Protein AF-A0A915J2L8-F1 (afdb_monomer_lite)

InterPro domains:
  IPR000719 Protein kinase domain [PF00069] (10-90)
  IPR000719 Protein kinase domain [PS50011] (1-93)
  IPR008271 Serine/threonine-protein kinase, active site [PS00108] (36-48)
  IPR011009 Protein kinase-like domain superfamily [SSF56112] (7-90)

Radius of gyration: 16.19 Å; chains: 1; bounding box: 39×23×52 Å

Organism: Romanomermis culicivorax (NCBI:txid13658)

Secondary structure (DSSP, 8-state):
----PPPPS--HHHHHHHHHHHHHHHHHHHTSSS-EE-----GGGEEEETTTTEEEE--GGG-EETTSTT----S-GGG--HHHHTT--TT--

Sequence (93 aa):
LHELKPAPPYKASHAVSWALQCAQGVNYLHNMNPKLVHRDLKPGNLLLTDCARHLKICDFGTVCDLQSYMTNNQGSAAYMAPEVFEGINYLDI

Structure (mmCIF, N/CA/C/O backbone):
data_AF-A0A915J2L8-F1
#
_entry.id   AF-A0A915J2L8-F1
#
loop_
_atom_site.group_PDB
_atom_site.id
_atom_site.type_symbol
_atom_site.label_atom_id
_atom_site.label_alt_id
_atom_site.label_comp_id
_atom_site.label_asym_id
_atom_site.label_entity_id
_atom_site.label_seq_id
_atom_site.pdbx_PDB_ins_code
_atom_site.Cartn_x
_atom_site.Cartn_y
_atom_site.Cartn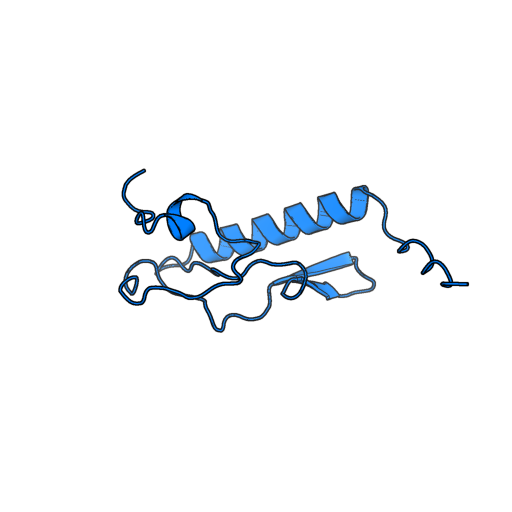_z
_atom_site.occupancy
_atom_site.B_iso_or_equiv
_atom_site.auth_seq_id
_atom_site.auth_comp_id
_atom_site.auth_asym_id
_atom_site.auth_atom_id
_atom_site.pdbx_PDB_model_num
ATOM 1 N N . LEU A 1 1 ? 2.086 15.493 -31.884 1.00 44.91 1 LEU A N 1
ATOM 2 C CA . LEU A 1 1 ? 2.590 14.116 -31.685 1.00 44.91 1 LEU A CA 1
ATOM 3 C C . LEU A 1 1 ? 2.901 13.975 -30.202 1.00 44.91 1 LEU A C 1
ATOM 5 O O . LEU A 1 1 ? 3.846 14.597 -29.746 1.00 44.91 1 LEU A O 1
ATOM 9 N N . HIS A 1 2 ? 2.042 13.299 -29.432 1.00 53.75 2 HIS A N 1
ATOM 10 C CA . HIS A 1 2 ? 2.322 13.024 -28.021 1.00 53.75 2 HIS A CA 1
ATOM 11 C C . HIS A 1 2 ? 3.478 12.024 -27.968 1.00 53.75 2 HIS A C 1
ATOM 13 O O . HIS A 1 2 ? 3.308 10.882 -28.390 1.00 53.75 2 HIS A O 1
ATOM 19 N N . GLU A 1 3 ? 4.652 12.460 -27.513 1.00 59.91 3 GLU A N 1
ATOM 20 C CA . GLU A 1 3 ? 5.759 11.554 -27.217 1.00 59.91 3 GLU A CA 1
ATOM 21 C C . GLU A 1 3 ? 5.263 10.513 -26.209 1.00 59.91 3 GLU A C 1
ATOM 23 O O . GLU A 1 3 ? 4.859 10.841 -25.089 1.00 59.91 3 GLU A O 1
ATOM 28 N N . LEU A 1 4 ? 5.214 9.252 -26.639 1.00 60.31 4 LEU A N 1
ATOM 29 C CA . LEU A 1 4 ? 4.917 8.135 -25.757 1.00 60.31 4 LEU A CA 1
ATOM 30 C C . LEU A 1 4 ? 5.990 8.136 -24.672 1.00 60.31 4 LEU A C 1
ATOM 32 O O . LEU A 1 4 ? 7.169 7.939 -24.970 1.00 60.31 4 LEU A O 1
ATOM 36 N N . LYS A 1 5 ? 5.588 8.383 -23.419 1.00 62.34 5 LYS A N 1
ATOM 37 C CA . LYS A 1 5 ? 6.495 8.233 -22.280 1.00 62.34 5 LYS A CA 1
ATOM 38 C C . LYS A 1 5 ? 7.140 6.848 -22.382 1.00 62.34 5 LYS A C 1
ATOM 40 O O . LYS A 1 5 ? 6.400 5.874 -22.556 1.00 62.34 5 LYS A O 1
ATOM 45 N N . PRO A 1 6 ? 8.478 6.749 -22.299 1.00 65.25 6 PRO A N 1
ATOM 46 C CA . PRO A 1 6 ? 9.146 5.461 -22.350 1.00 65.25 6 PRO A CA 1
ATOM 47 C C . PRO A 1 6 ? 8.524 4.550 -21.297 1.00 65.25 6 PRO A C 1
ATOM 49 O O . PRO A 1 6 ? 8.222 4.994 -20.183 1.00 65.25 6 PRO A O 1
ATOM 52 N N . ALA A 1 7 ? 8.285 3.293 -21.678 1.00 62.78 7 ALA A N 1
ATOM 53 C CA . ALA A 1 7 ? 7.725 2.313 -20.765 1.00 62.78 7 ALA A CA 1
ATOM 54 C C . ALA A 1 7 ? 8.575 2.306 -19.485 1.00 62.78 7 ALA A C 1
ATOM 56 O O . ALA A 1 7 ? 9.809 2.308 -19.577 1.00 62.78 7 ALA A O 1
ATOM 57 N N . PRO A 1 8 ? 7.949 2.349 -18.298 1.00 67.38 8 PRO A N 1
ATOM 58 C CA . PRO A 1 8 ? 8.702 2.338 -17.060 1.00 67.38 8 PRO A CA 1
ATOM 59 C C . PRO A 1 8 ? 9.613 1.101 -17.033 1.00 67.38 8 PRO A C 1
ATOM 61 O O . PRO A 1 8 ? 9.203 0.035 -17.502 1.00 67.38 8 PRO A O 1
ATOM 64 N N . PRO A 1 9 ? 10.833 1.196 -16.477 1.00 82.88 9 PRO A N 1
ATOM 65 C CA . PRO A 1 9 ? 11.824 0.115 -16.495 1.00 82.88 9 PRO A CA 1
ATOM 66 C C . PRO A 1 9 ? 11.468 -1.032 -15.528 1.00 82.88 9 PRO A C 1
ATOM 68 O O . PRO A 1 9 ? 12.343 -1.733 -15.021 1.00 82.88 9 PRO A O 1
ATOM 71 N N . TYR A 1 10 ? 10.183 -1.224 -15.235 1.00 88.00 10 TYR A N 1
ATOM 72 C CA . TYR A 1 10 ? 9.686 -2.142 -14.228 1.00 88.00 10 TYR A CA 1
ATOM 73 C C . TYR A 1 10 ? 8.990 -3.326 -14.882 1.00 88.00 10 TYR A C 1
ATOM 75 O O . TYR A 1 10 ? 8.069 -3.195 -15.684 1.00 88.00 10 TYR A O 1
ATOM 83 N N . LYS A 1 11 ? 9.446 -4.515 -14.500 1.00 91.81 11 LYS A N 1
ATOM 84 C CA . LYS A 1 11 ? 8.838 -5.794 -14.882 1.00 91.81 11 LYS A CA 1
ATOM 85 C C . LYS A 1 11 ? 7.756 -6.185 -13.877 1.00 91.81 11 LYS A C 1
ATOM 87 O O . LYS A 1 11 ? 7.815 -5.758 -12.726 1.00 91.81 11 LYS A O 1
ATOM 92 N N . ALA A 1 12 ? 6.857 -7.092 -14.259 1.00 91.19 12 ALA A N 1
ATOM 93 C CA . ALA A 1 12 ? 5.841 -7.652 -13.358 1.00 91.19 12 ALA A CA 1
ATOM 94 C C . ALA A 1 12 ? 6.431 -8.208 -12.045 1.00 91.19 12 ALA A C 1
ATOM 96 O O . ALA A 1 12 ? 5.825 -8.075 -10.987 1.00 91.19 12 ALA A O 1
ATOM 97 N N . SER A 1 13 ? 7.654 -8.748 -12.083 1.00 92.88 13 SER A N 1
ATOM 98 C CA . SER A 1 13 ? 8.375 -9.212 -10.891 1.00 92.88 13 SER A CA 1
ATOM 99 C C . SER A 1 13 ? 8.585 -8.121 -9.835 1.00 92.88 13 SER A C 1
ATOM 101 O O . SER A 1 13 ? 8.529 -8.405 -8.641 1.00 92.88 13 SER A O 1
ATOM 103 N N . HIS A 1 14 ? 8.800 -6.873 -10.259 1.00 94.50 14 HIS A N 1
ATOM 104 C CA . HIS A 1 14 ? 8.928 -5.741 -9.345 1.00 94.50 14 HIS A CA 1
ATOM 105 C C . HIS A 1 14 ? 7.588 -5.449 -8.677 1.00 94.50 14 HIS A C 1
ATOM 107 O O . HIS A 1 14 ? 7.527 -5.357 -7.458 1.00 94.50 14 HIS A O 1
ATOM 113 N N . ALA A 1 15 ? 6.504 -5.410 -9.460 1.00 92.44 15 ALA A N 1
ATOM 114 C CA . ALA A 1 15 ? 5.159 -5.193 -8.936 1.00 92.44 15 ALA A CA 1
ATOM 115 C C . ALA A 1 15 ? 4.763 -6.257 -7.899 1.00 92.44 15 ALA A C 1
ATOM 117 O O . ALA A 1 15 ? 4.257 -5.909 -6.836 1.00 92.44 15 ALA A O 1
ATOM 118 N N . VAL A 1 16 ? 5.065 -7.535 -8.157 1.00 95.56 16 VAL A N 1
ATOM 119 C CA . VAL A 1 16 ? 4.834 -8.628 -7.195 1.00 95.56 16 VAL A CA 1
ATOM 120 C C . VAL A 1 16 ? 5.661 -8.432 -5.920 1.00 95.56 16 VAL A C 1
ATOM 122 O O . VAL A 1 16 ? 5.132 -8.570 -4.818 1.00 95.56 16 VAL A O 1
ATOM 125 N N . SER A 1 17 ? 6.942 -8.067 -6.049 1.00 96.75 17 SER A N 1
ATOM 126 C CA . SER A 1 17 ? 7.805 -7.795 -4.892 1.00 96.75 17 SER A CA 1
ATOM 127 C C . SER A 1 17 ? 7.282 -6.633 -4.043 1.00 96.75 17 SER A C 1
ATOM 129 O O . SER A 1 17 ? 7.237 -6.730 -2.818 1.00 96.75 17 SER A O 1
ATOM 131 N N . TRP A 1 18 ? 6.845 -5.548 -4.677 1.00 97.06 18 TRP A N 1
ATOM 132 C CA . TRP A 1 18 ? 6.300 -4.380 -3.990 1.00 97.06 18 TRP A CA 1
ATOM 133 C C . TRP A 1 18 ? 4.950 -4.661 -3.340 1.00 97.06 18 TRP A C 1
ATOM 135 O O . TRP A 1 18 ? 4.730 -4.239 -2.208 1.00 97.06 18 TRP A O 1
ATOM 145 N N . ALA A 1 19 ? 4.070 -5.412 -4.005 1.00 95.81 19 ALA A N 1
ATOM 146 C CA . ALA A 1 19 ? 2.795 -5.832 -3.431 1.00 95.81 19 ALA A CA 1
ATOM 147 C C . ALA A 1 19 ? 3.005 -6.664 -2.157 1.00 95.81 19 ALA A C 1
ATOM 149 O O . ALA A 1 19 ? 2.340 -6.421 -1.151 1.00 95.81 19 ALA A O 1
ATOM 150 N N . LEU A 1 20 ? 3.986 -7.574 -2.164 1.00 97.69 20 LEU A N 1
ATOM 151 C CA . LEU A 1 20 ? 4.362 -8.343 -0.979 1.00 97.69 20 LEU A CA 1
ATOM 152 C C . LEU A 1 20 ? 4.885 -7.441 0.151 1.00 97.69 20 LEU A C 1
ATOM 154 O O . LEU A 1 20 ? 4.445 -7.581 1.290 1.00 97.69 20 LEU A O 1
ATOM 158 N N . GLN A 1 21 ? 5.777 -6.495 -0.154 1.00 98.00 21 GLN A N 1
ATOM 159 C CA . GLN A 1 21 ? 6.305 -5.546 0.838 1.00 98.00 21 GLN A CA 1
ATOM 160 C C . GLN A 1 21 ? 5.200 -4.660 1.432 1.00 98.00 21 GLN A C 1
ATOM 162 O O . GLN A 1 21 ? 5.158 -4.438 2.642 1.00 98.00 21 GLN A O 1
ATOM 167 N N . CYS A 1 22 ? 4.268 -4.196 0.596 1.00 97.00 22 CYS A N 1
ATOM 168 C CA . CYS A 1 22 ? 3.098 -3.445 1.037 1.00 97.00 22 CYS A CA 1
ATOM 169 C C . CYS A 1 22 ? 2.237 -4.289 1.988 1.00 97.00 22 CYS A C 1
ATOM 171 O O . CYS A 1 22 ? 1.947 -3.852 3.099 1.00 97.00 22 CYS A O 1
ATOM 173 N N . ALA A 1 23 ? 1.913 -5.530 1.610 1.00 96.38 23 ALA A N 1
ATOM 174 C CA . ALA A 1 23 ? 1.136 -6.443 2.448 1.00 96.38 23 ALA A CA 1
ATOM 175 C C . ALA A 1 23 ? 1.816 -6.723 3.799 1.00 96.38 23 ALA A C 1
ATOM 177 O O . ALA A 1 23 ? 1.146 -6.746 4.829 1.00 96.38 23 ALA A O 1
ATOM 178 N N . GLN A 1 24 ? 3.143 -6.873 3.823 1.00 97.94 24 GLN A N 1
ATOM 179 C CA . GLN A 1 24 ? 3.913 -7.021 5.062 1.00 97.94 24 GLN A CA 1
ATOM 180 C C . GLN A 1 24 ? 3.821 -5.773 5.950 1.00 97.94 24 GLN A C 1
ATOM 182 O O . GLN A 1 24 ? 3.592 -5.898 7.154 1.00 97.94 24 GLN A O 1
ATOM 187 N N . GLY A 1 25 ? 3.954 -4.579 5.364 1.00 96.06 25 GLY A N 1
ATOM 188 C CA . GLY A 1 25 ? 3.803 -3.313 6.083 1.00 96.06 25 GLY A CA 1
ATOM 189 C C . GLY A 1 25 ? 2.400 -3.138 6.666 1.00 96.06 25 GLY A C 1
ATOM 190 O O . GLY A 1 25 ? 2.261 -2.804 7.838 1.00 96.06 25 GLY A O 1
ATOM 191 N N . VAL A 1 26 ? 1.357 -3.445 5.894 1.00 94.69 26 VAL A N 1
ATOM 192 C CA . VAL A 1 26 ? -0.041 -3.401 6.359 1.00 94.69 26 VAL A CA 1
ATOM 193 C C . VAL A 1 26 ? -0.296 -4.432 7.457 1.00 94.69 26 VAL A C 1
ATOM 195 O O . VAL A 1 26 ? -0.890 -4.102 8.480 1.00 94.69 26 VAL A O 1
ATOM 198 N N . ASN A 1 27 ? 0.206 -5.659 7.298 1.00 95.88 27 ASN A N 1
ATOM 199 C CA . ASN A 1 27 ? 0.107 -6.689 8.328 1.00 95.88 27 ASN A CA 1
ATOM 200 C C . ASN A 1 27 ? 0.782 -6.249 9.636 1.00 95.88 27 ASN A C 1
ATOM 202 O O . ASN A 1 27 ? 0.264 -6.528 10.714 1.00 95.88 27 ASN A O 1
ATOM 206 N N . TYR A 1 28 ? 1.906 -5.533 9.562 1.00 95.62 28 TYR A N 1
ATOM 207 C CA . TYR A 1 28 ? 2.528 -4.941 10.746 1.00 95.62 28 TYR A CA 1
ATOM 208 C C . TYR A 1 28 ? 1.595 -3.929 11.427 1.00 95.62 28 TYR A C 1
ATOM 210 O O . TYR A 1 28 ? 1.380 -4.031 12.634 1.00 95.62 28 TYR A O 1
ATOM 218 N N . LEU A 1 29 ? 0.973 -3.014 10.669 1.00 91.94 29 LEU A N 1
ATOM 219 C CA . LEU A 1 29 ? 0.010 -2.054 11.228 1.00 91.94 29 LEU A CA 1
ATOM 220 C C . LEU A 1 29 ? -1.168 -2.750 11.922 1.00 91.94 29 LEU A C 1
ATOM 222 O O . LEU A 1 29 ? -1.554 -2.384 13.034 1.00 91.94 29 LEU A O 1
ATOM 226 N N . HIS A 1 30 ? -1.692 -3.801 11.293 1.00 92.00 30 HIS A N 1
ATOM 227 C CA . HIS A 1 30 ? -2.844 -4.546 11.792 1.00 92.00 30 HIS A CA 1
ATOM 228 C C . HIS A 1 30 ? -2.545 -5.395 13.041 1.00 92.00 30 HIS A C 1
ATOM 230 O O . HIS A 1 30 ? -3.478 -5.790 13.739 1.00 92.00 30 HIS A O 1
ATOM 236 N N . ASN A 1 31 ? -1.274 -5.680 13.330 1.00 93.88 31 ASN A N 1
ATOM 237 C CA . ASN A 1 31 ? -0.855 -6.421 14.523 1.00 93.88 31 ASN A CA 1
ATOM 238 C C . ASN A 1 31 ? -0.371 -5.510 15.667 1.00 93.88 31 ASN A C 1
ATOM 240 O O . ASN A 1 31 ? 0.026 -6.016 16.715 1.00 93.88 31 ASN A O 1
ATOM 244 N N . MET A 1 32 ? -0.396 -4.183 15.498 1.00 92.06 32 MET A N 1
ATOM 245 C CA . MET A 1 32 ? -0.142 -3.257 16.605 1.00 92.06 32 MET A CA 1
ATOM 246 C C . MET A 1 32 ? -1.282 -3.275 17.630 1.00 92.06 32 MET A C 1
ATOM 248 O O . MET A 1 32 ? -2.401 -3.691 17.331 1.00 92.06 32 MET A O 1
ATOM 252 N N . ASN A 1 33 ? -0.992 -2.816 18.851 1.00 86.56 33 ASN A N 1
ATOM 253 C CA . ASN A 1 33 ? -1.985 -2.645 19.905 1.00 86.56 33 ASN A CA 1
ATOM 254 C C . ASN A 1 33 ? -1.954 -1.192 20.426 1.00 86.56 33 ASN A C 1
ATOM 256 O O . ASN A 1 33 ? -1.002 -0.838 21.125 1.00 86.56 33 ASN A O 1
ATOM 260 N N . PRO A 1 34 ? -2.959 -0.356 20.103 1.00 86.00 34 PRO A N 1
ATOM 261 C CA . PRO A 1 34 ? -4.176 -0.701 19.365 1.00 86.00 34 PRO A CA 1
ATOM 262 C C . PRO A 1 34 ? -3.911 -0.990 17.877 1.00 86.00 34 PRO A C 1
ATOM 264 O O . PRO A 1 34 ? -2.931 -0.517 17.301 1.00 86.00 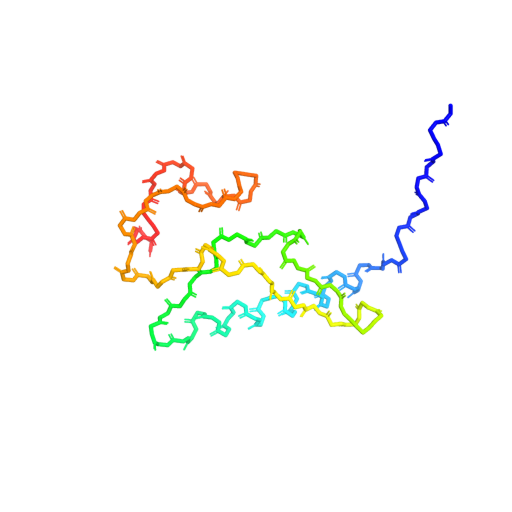34 PRO A O 1
ATOM 267 N N . LYS A 1 35 ? -4.793 -1.783 17.257 1.00 87.81 35 LYS A N 1
ATOM 268 C CA . LYS A 1 35 ? -4.727 -2.114 15.826 1.00 87.81 35 LYS A CA 1
ATOM 269 C C . LYS A 1 35 ? -4.875 -0.839 14.998 1.00 87.81 35 LYS A C 1
ATOM 271 O O . LYS A 1 35 ? -5.883 -0.149 15.143 1.00 87.81 35 LYS A O 1
ATOM 276 N N . LEU A 1 36 ? -3.914 -0.564 14.114 1.00 88.25 36 LEU A N 1
ATOM 277 C CA . LEU A 1 36 ? -3.900 0.634 13.269 1.00 88.25 36 LEU A CA 1
ATOM 278 C C . LEU A 1 36 ? -4.290 0.300 11.829 1.00 88.25 36 LEU A C 1
ATOM 280 O O . LEU A 1 36 ? -3.764 -0.649 11.256 1.00 88.25 36 LEU A O 1
ATOM 284 N N . VAL A 1 37 ? -5.156 1.111 11.221 1.00 87.75 37 VAL A N 1
ATOM 285 C CA . VAL A 1 37 ? -5.581 0.974 9.816 1.00 87.75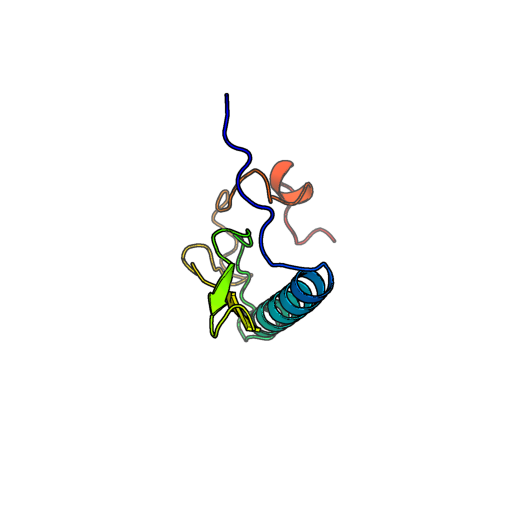 37 VAL A CA 1
ATOM 286 C C . VAL A 1 37 ? -5.139 2.206 9.029 1.00 87.75 37 VAL A C 1
ATOM 288 O O . VAL A 1 37 ? -5.422 3.326 9.442 1.00 87.75 37 VAL A O 1
ATOM 291 N N . HIS A 1 38 ? -4.464 2.016 7.886 1.00 88.31 38 HIS A N 1
ATOM 292 C CA . HIS A 1 38 ? -3.892 3.131 7.114 1.00 88.31 38 HIS A CA 1
ATOM 293 C C . HIS A 1 38 ? -4.920 3.975 6.344 1.00 88.31 38 HIS A C 1
ATOM 295 O O . HIS A 1 38 ? -4.727 5.174 6.210 1.00 88.31 38 HIS A O 1
ATOM 301 N N . ARG A 1 39 ? -5.989 3.368 5.811 1.00 83.88 39 ARG A N 1
ATOM 302 C CA . ARG A 1 39 ? -7.121 4.013 5.096 1.00 83.88 39 ARG A CA 1
ATOM 303 C C . ARG A 1 39 ? -6.848 4.774 3.782 1.00 83.88 39 ARG A C 1
ATOM 305 O O . ARG A 1 39 ? -7.799 5.066 3.070 1.00 83.88 39 ARG A O 1
ATOM 312 N N . ASP A 1 40 ? -5.600 5.037 3.400 1.00 83.50 40 ASP A N 1
ATOM 313 C CA . ASP A 1 40 ? -5.268 5.708 2.124 1.00 83.50 40 ASP A CA 1
ATOM 314 C C . ASP A 1 40 ? -4.098 5.031 1.387 1.00 83.50 40 ASP A C 1
ATOM 316 O O . ASP A 1 40 ? -3.121 5.662 0.982 1.00 83.50 40 ASP A O 1
ATOM 320 N N . LEU A 1 41 ? -4.177 3.706 1.227 1.00 87.50 41 LEU A N 1
ATOM 321 C CA . LEU A 1 41 ? -3.211 2.958 0.423 1.00 87.50 41 LEU A CA 1
ATOM 322 C C . LEU A 1 41 ? -3.484 3.184 -1.066 1.00 87.50 41 LEU A C 1
ATOM 324 O O . LEU A 1 41 ? -4.461 2.693 -1.625 1.00 87.50 41 LEU A O 1
ATOM 328 N N . LYS A 1 42 ? -2.580 3.912 -1.715 1.00 85.56 42 LYS A N 1
ATOM 329 C CA . LYS A 1 42 ? -2.591 4.200 -3.154 1.00 85.56 42 LYS A CA 1
ATOM 330 C C . LYS A 1 42 ? -1.155 4.294 -3.664 1.00 85.56 42 LYS A C 1
ATOM 332 O O . LYS A 1 42 ? -0.275 4.609 -2.867 1.00 85.56 42 LYS A O 1
ATOM 337 N N . PRO A 1 43 ? -0.885 4.121 -4.970 1.00 86.50 43 PRO A N 1
ATOM 338 C CA . PRO A 1 43 ? 0.473 4.232 -5.510 1.00 86.50 43 PRO A CA 1
ATOM 339 C C . PRO A 1 43 ? 1.202 5.534 -5.135 1.00 86.50 43 PRO A C 1
ATOM 341 O O . PRO A 1 43 ? 2.408 5.514 -4.936 1.00 86.50 43 PRO A O 1
ATOM 344 N N . GLY A 1 44 ? 0.475 6.649 -4.976 1.00 87.19 44 GLY A N 1
ATOM 345 C CA . GLY A 1 44 ? 1.042 7.926 -4.518 1.00 87.19 44 GLY A CA 1
ATOM 346 C C . GLY A 1 44 ? 1.582 7.921 -3.080 1.00 87.19 44 GLY A C 1
ATOM 347 O O . GLY A 1 44 ? 2.445 8.733 -2.770 1.00 87.19 44 GLY A O 1
ATOM 348 N N . ASN A 1 45 ? 1.130 6.983 -2.242 1.00 91.25 45 ASN A N 1
ATOM 349 C CA . ASN A 1 45 ? 1.550 6.811 -0.846 1.00 91.25 45 ASN A CA 1
ATOM 350 C C . ASN A 1 45 ? 2.499 5.608 -0.661 1.00 91.25 45 ASN A C 1
ATOM 352 O O . ASN A 1 45 ? 2.765 5.164 0.458 1.00 91.25 45 ASN A O 1
ATOM 356 N N . LEU A 1 46 ? 3.003 5.050 -1.766 1.00 93.69 46 LEU A N 1
ATOM 357 C CA . LEU A 1 46 ? 3.942 3.934 -1.785 1.00 93.69 46 LEU A CA 1
ATOM 358 C C . LEU A 1 46 ? 5.252 4.412 -2.411 1.00 93.69 46 LEU A C 1
ATOM 360 O O . LEU A 1 46 ? 5.384 4.528 -3.629 1.00 93.69 46 LEU A O 1
ATOM 364 N N . LEU A 1 47 ? 6.234 4.704 -1.565 1.00 95.19 47 LEU A N 1
ATOM 365 C CA . LEU A 1 47 ? 7.511 5.258 -1.993 1.00 95.19 47 LEU A CA 1
ATOM 366 C C . LEU A 1 47 ? 8.485 4.142 -2.349 1.00 95.19 47 LEU A C 1
ATOM 368 O O . LEU A 1 47 ? 8.762 3.254 -1.541 1.00 95.19 47 LEU A O 1
ATOM 372 N N . LEU A 1 48 ? 9.052 4.226 -3.548 1.00 95.00 48 LEU A N 1
ATOM 373 C CA . LEU A 1 48 ? 10.135 3.358 -3.986 1.00 95.00 48 LEU A CA 1
ATOM 374 C C . LEU A 1 48 ? 11.478 3.972 -3.581 1.00 95.00 48 LEU A C 1
ATOM 376 O O . LEU A 1 48 ? 11.789 5.112 -3.914 1.00 95.00 48 LEU A O 1
ATOM 380 N N . THR A 1 49 ? 12.280 3.198 -2.860 1.00 92.94 49 THR A N 1
ATOM 381 C CA . THR A 1 49 ? 13.602 3.579 -2.349 1.00 92.94 49 THR A CA 1
ATOM 382 C C . THR A 1 49 ? 14.648 2.557 -2.784 1.00 92.94 49 THR A C 1
ATOM 384 O O . THR A 1 49 ? 14.288 1.483 -3.272 1.00 92.94 49 THR A O 1
ATOM 387 N N . ASP A 1 50 ? 15.932 2.905 -2.640 1.00 92.50 50 ASP A N 1
ATOM 388 C CA . ASP A 1 50 ? 17.061 2.035 -3.004 1.00 92.50 50 ASP A CA 1
ATOM 389 C C . ASP A 1 50 ? 16.920 1.470 -4.427 1.00 92.50 50 ASP A C 1
ATOM 391 O O . ASP A 1 50 ? 16.699 0.279 -4.636 1.00 92.50 50 ASP A O 1
ATOM 395 N N . CYS A 1 51 ? 16.919 2.361 -5.422 1.00 89.81 51 CYS A N 1
ATOM 396 C CA . CYS A 1 51 ? 16.772 1.980 -6.832 1.00 89.81 51 CYS A CA 1
ATOM 397 C C . CYS A 1 51 ? 15.530 1.105 -7.107 1.00 89.81 51 CYS A C 1
ATOM 399 O O . CYS A 1 51 ? 15.574 0.183 -7.918 1.00 89.81 51 CYS A O 1
ATOM 401 N N . ALA A 1 52 ? 14.417 1.405 -6.427 1.00 90.50 52 ALA A N 1
ATOM 402 C CA . ALA A 1 52 ? 13.147 0.684 -6.514 1.00 90.50 52 ALA A CA 1
ATOM 403 C C . ALA A 1 52 ? 13.173 -0.768 -6.002 1.00 90.50 52 ALA A C 1
ATOM 405 O O . ALA A 1 52 ? 12.275 -1.558 -6.299 1.00 90.50 52 ALA A O 1
ATOM 406 N N . ARG A 1 53 ? 14.163 -1.117 -5.179 1.00 91.94 53 ARG A N 1
ATOM 407 C CA . ARG A 1 53 ? 14.223 -2.402 -4.478 1.00 91.94 53 ARG A CA 1
ATOM 408 C C . ARG A 1 53 ? 13.264 -2.458 -3.292 1.00 91.94 53 ARG A C 1
ATOM 410 O O . ARG A 1 53 ? 12.676 -3.507 -3.019 1.00 91.94 53 ARG A O 1
ATOM 417 N N . HIS A 1 54 ? 13.099 -1.333 -2.603 1.00 95.19 54 HIS A N 1
ATOM 418 C CA . HIS A 1 54 ? 12.356 -1.259 -1.351 1.00 95.19 54 HIS A CA 1
ATOM 419 C C . HIS A 1 54 ? 11.130 -0.360 -1.480 1.00 95.19 54 HIS A C 1
ATOM 421 O O . HIS A 1 54 ? 11.256 0.806 -1.855 1.00 95.19 54 HIS A O 1
ATOM 427 N N . LEU A 1 55 ? 9.962 -0.886 -1.116 1.00 97.19 55 LEU A N 1
ATOM 428 C CA . LEU A 1 55 ? 8.731 -0.119 -0.972 1.00 97.19 55 LEU A CA 1
ATOM 429 C C . LEU A 1 55 ? 8.569 0.323 0.484 1.00 97.19 55 LEU A C 1
ATOM 431 O O . LEU A 1 55 ? 8.719 -0.477 1.408 1.00 97.19 55 LEU A O 1
ATOM 435 N N . LYS A 1 56 ? 8.214 1.591 0.685 1.00 94.88 56 LYS A N 1
ATOM 436 C CA . LYS A 1 56 ? 7.845 2.151 1.986 1.00 94.88 56 LYS A CA 1
ATOM 437 C C . LYS A 1 56 ? 6.455 2.765 1.911 1.00 94.88 56 LYS A C 1
ATOM 439 O O . LYS A 1 56 ? 6.161 3.518 0.988 1.00 94.88 56 LYS A O 1
ATOM 444 N N . ILE A 1 57 ? 5.622 2.452 2.895 1.00 95.44 57 ILE A N 1
ATOM 445 C CA . ILE A 1 57 ? 4.307 3.073 3.063 1.00 95.44 57 ILE A CA 1
ATOM 446 C C . ILE A 1 57 ? 4.517 4.456 3.696 1.00 95.44 57 ILE A C 1
ATOM 448 O O . ILE A 1 57 ? 5.276 4.575 4.661 1.00 95.44 57 ILE A O 1
ATOM 452 N N . CYS A 1 58 ? 3.892 5.494 3.145 1.00 91.62 58 CYS A N 1
ATOM 453 C CA . CYS A 1 58 ? 3.940 6.856 3.673 1.00 91.62 58 CYS A CA 1
ATOM 454 C C . CYS A 1 58 ? 2.540 7.471 3.788 1.00 91.62 58 CYS A C 1
ATOM 456 O O . CYS A 1 58 ? 1.563 6.882 3.348 1.00 91.62 58 CYS A O 1
ATOM 458 N N . AS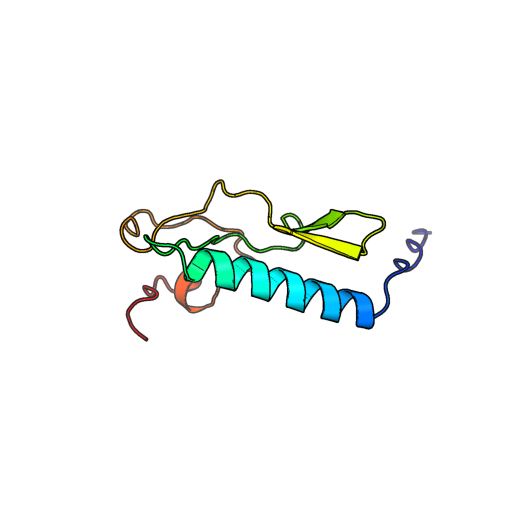P A 1 59 ? 2.486 8.692 4.325 1.00 85.31 59 ASP A N 1
ATOM 459 C CA . ASP A 1 59 ? 1.256 9.461 4.550 1.00 85.31 59 ASP A CA 1
ATOM 460 C C . ASP A 1 59 ? 0.283 8.800 5.540 1.00 85.31 59 ASP A C 1
ATOM 462 O O . ASP A 1 59 ? -0.797 8.313 5.214 1.00 85.31 59 ASP A O 1
ATOM 466 N N . PHE A 1 60 ? 0.684 8.836 6.811 1.00 84.69 60 PHE A N 1
ATOM 467 C CA . PHE A 1 60 ? -0.090 8.307 7.930 1.00 84.69 60 PHE A CA 1
ATOM 468 C C . PHE A 1 60 ? -1.180 9.281 8.416 1.00 84.69 60 PHE A C 1
ATOM 470 O O . PHE A 1 60 ? -1.772 9.052 9.469 1.00 84.69 60 PHE A O 1
ATOM 477 N N . GLY A 1 61 ? -1.457 10.367 7.682 1.00 77.94 61 GLY A N 1
ATOM 478 C CA . GLY A 1 61 ? -2.393 11.415 8.106 1.00 77.94 61 GLY A CA 1
ATOM 479 C C . GLY A 1 61 ? -3.833 10.929 8.282 1.00 77.94 61 GLY A C 1
ATOM 480 O O . GLY A 1 61 ? -4.602 11.532 9.023 1.00 77.94 61 GLY A O 1
ATOM 481 N N . THR A 1 62 ? -4.181 9.810 7.644 1.00 74.31 62 THR A N 1
ATOM 482 C CA . THR A 1 62 ? -5.493 9.164 7.764 1.00 74.31 62 THR A CA 1
ATOM 483 C C . THR A 1 62 ? -5.462 7.907 8.631 1.00 74.31 62 THR A C 1
ATOM 485 O O . THR A 1 62 ? -6.495 7.254 8.771 1.00 74.31 62 THR A O 1
ATOM 488 N N . VAL A 1 63 ? -4.337 7.555 9.258 1.00 80.00 63 VAL A N 1
ATOM 489 C CA . VAL A 1 63 ? -4.261 6.355 10.102 1.00 80.00 63 VAL A CA 1
ATOM 490 C C . VAL A 1 63 ? -5.110 6.538 11.351 1.00 80.00 63 VAL A C 1
ATOM 492 O O . VAL A 1 63 ? -5.050 7.569 12.013 1.00 80.00 63 VAL A O 1
ATOM 495 N N . CYS A 1 64 ? -5.907 5.525 11.670 1.00 77.06 64 CYS A N 1
ATOM 496 C CA . CYS A 1 64 ? -6.765 5.520 12.848 1.00 77.06 64 CYS A CA 1
ATOM 497 C C . CYS A 1 64 ? -6.666 4.166 13.544 1.00 77.06 64 CYS A C 1
ATOM 499 O O . CYS A 1 64 ? -6.436 3.143 12.886 1.00 77.06 64 CYS A O 1
ATOM 501 N N . ASP A 1 65 ? -6.849 4.154 14.860 1.00 76.06 65 ASP A N 1
ATOM 502 C CA . ASP A 1 65 ? -7.147 2.909 15.542 1.00 76.06 65 ASP A CA 1
ATOM 503 C C . ASP A 1 65 ? -8.603 2.499 15.260 1.00 76.06 65 ASP A C 1
ATOM 505 O O . ASP A 1 65 ? -9.488 3.315 15.000 1.00 76.06 65 ASP A O 1
ATOM 509 N N . LEU A 1 66 ? -8.872 1.196 15.283 1.00 63.00 66 LEU A N 1
ATOM 510 C CA . LEU A 1 66 ? -10.238 0.690 15.092 1.00 63.00 66 LEU A CA 1
ATOM 511 C C . LEU A 1 66 ? -11.207 1.112 16.207 1.00 63.00 66 LEU A C 1
ATOM 513 O O . LEU A 1 66 ? -12.412 0.970 16.036 1.00 63.00 66 LEU A O 1
ATOM 517 N N . GLN A 1 67 ? -10.708 1.625 17.335 1.00 59.41 67 GLN A N 1
ATOM 518 C CA . GLN A 1 67 ? -11.539 2.094 18.444 1.00 59.41 67 GLN A CA 1
ATOM 519 C C . GLN A 1 67 ? -12.003 3.552 18.275 1.00 59.41 67 GLN A C 1
ATOM 521 O O . GLN A 1 67 ? -13.110 3.871 18.701 1.00 59.41 67 GLN A O 1
ATOM 526 N N . SER A 1 68 ? -11.250 4.420 17.588 1.00 55.25 68 SER A N 1
ATOM 527 C CA . SER A 1 68 ? -11.624 5.829 17.338 1.00 55.25 68 SER A CA 1
ATOM 528 C C . SER A 1 68 ? -12.444 6.022 16.051 1.00 55.25 68 SER A C 1
ATOM 530 O O . SER A 1 68 ? -12.493 7.114 15.483 1.00 55.25 68 SER A O 1
ATOM 532 N N . TYR A 1 69 ? -13.128 4.965 15.602 1.00 53.69 69 TYR A N 1
ATOM 533 C CA . TYR A 1 69 ? -13.867 4.806 14.338 1.00 53.69 69 TYR A CA 1
ATOM 534 C C . TYR A 1 69 ? -15.005 5.828 14.082 1.00 53.69 69 TYR A C 1
ATOM 536 O O . TYR A 1 69 ? -15.675 5.778 13.058 1.00 53.69 69 TYR A O 1
ATOM 544 N N . MET A 1 70 ? -15.240 6.796 14.969 1.00 49.44 70 MET A N 1
ATOM 545 C CA . MET A 1 70 ? -16.404 7.691 14.900 1.00 49.44 70 MET A CA 1
ATOM 546 C C . MET A 1 70 ? -16.305 8.860 13.898 1.00 49.44 70 MET A C 1
ATOM 548 O O . MET A 1 70 ? -17.229 9.668 13.834 1.00 49.44 70 MET A O 1
ATOM 552 N N . THR A 1 71 ? -15.243 8.989 13.095 1.00 48.19 71 THR A N 1
ATOM 553 C CA . THR A 1 71 ? -15.144 10.070 12.089 1.00 48.19 71 THR A CA 1
ATOM 554 C C . THR A 1 71 ? -15.152 9.526 10.660 1.00 48.19 71 THR A C 1
ATOM 556 O O . THR A 1 71 ? -14.126 9.133 10.101 1.00 48.19 71 THR A O 1
ATOM 559 N N . ASN A 1 72 ? -16.359 9.505 10.086 1.00 51.97 72 ASN A N 1
ATOM 560 C CA . ASN A 1 72 ? -16.651 9.161 8.694 1.00 51.97 72 ASN A CA 1
ATOM 561 C C . ASN A 1 72 ? -15.921 10.090 7.701 1.00 51.97 72 ASN A C 1
ATOM 563 O O . ASN A 1 72 ? -15.802 11.291 7.940 1.00 51.97 72 ASN A O 1
ATOM 567 N N . ASN A 1 73 ? -15.531 9.519 6.554 1.00 53.91 73 ASN A N 1
ATOM 568 C CA . ASN A 1 73 ? -15.042 10.169 5.323 1.00 53.91 73 ASN A CA 1
ATOM 569 C C . ASN A 1 73 ? -13.567 10.609 5.267 1.00 5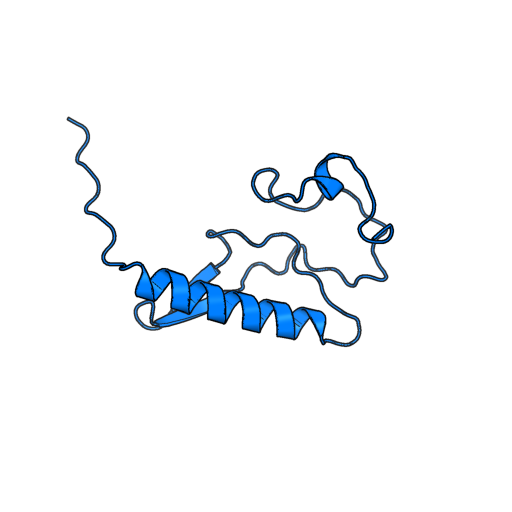3.91 73 ASN A C 1
ATOM 571 O O . ASN A 1 73 ? -13.272 11.769 4.982 1.00 53.91 73 ASN A O 1
ATOM 575 N N . GLN A 1 74 ? -12.619 9.680 5.427 1.00 53.47 74 GLN A N 1
ATOM 576 C CA . GLN A 1 74 ? -11.219 9.923 5.042 1.00 53.47 74 GLN A CA 1
ATOM 577 C C . GLN A 1 74 ? -10.686 8.805 4.132 1.00 53.47 74 GLN A C 1
ATOM 579 O O . GLN A 1 74 ? -10.816 7.631 4.467 1.00 53.47 74 GLN A O 1
ATOM 584 N N . GLY A 1 75 ? -10.100 9.183 2.989 1.00 56.75 75 GLY A N 1
ATOM 585 C CA . GLY A 1 75 ? -9.525 8.282 1.980 1.00 56.75 75 GLY A CA 1
ATOM 586 C C . GLY A 1 75 ? -9.750 8.774 0.541 1.00 56.75 75 GLY A C 1
ATOM 587 O O . GLY A 1 75 ? -10.633 9.594 0.280 1.00 56.75 75 GLY A O 1
ATOM 588 N N . SER A 1 76 ? -8.951 8.293 -0.416 1.00 52.25 76 SER A N 1
ATOM 589 C CA . SER A 1 76 ? -9.128 8.612 -1.843 1.00 52.25 76 SER A CA 1
ATOM 590 C C . SER A 1 76 ? -10.247 7.765 -2.467 1.00 52.25 76 SER A C 1
ATOM 592 O O . SER A 1 76 ? -10.115 6.547 -2.558 1.00 52.25 76 SER A O 1
ATOM 594 N N . ALA A 1 77 ? -11.312 8.404 -2.968 1.00 57.84 77 ALA A N 1
ATOM 595 C CA . ALA A 1 77 ? -12.540 7.739 -3.435 1.00 57.84 77 ALA A CA 1
ATOM 596 C C . ALA A 1 77 ? -12.334 6.597 -4.456 1.00 57.84 77 ALA A C 1
ATOM 598 O O . ALA A 1 77 ? -13.094 5.638 -4.464 1.00 57.84 77 ALA A O 1
ATOM 599 N N . ALA A 1 78 ? -11.291 6.661 -5.292 1.00 57.47 78 ALA A N 1
ATOM 600 C CA . ALA A 1 78 ? -10.996 5.637 -6.301 1.00 57.47 78 ALA A CA 1
ATOM 601 C C . ALA A 1 78 ? -10.443 4.308 -5.738 1.00 57.47 78 ALA A C 1
ATOM 603 O O . ALA A 1 78 ? -10.383 3.323 -6.469 1.00 57.47 78 ALA A O 1
ATOM 604 N N . TYR A 1 79 ? -10.010 4.286 -4.474 1.00 58.66 79 TYR A N 1
ATOM 605 C CA . TYR A 1 79 ? -9.426 3.115 -3.797 1.00 58.66 79 TYR A CA 1
ATOM 606 C C . TYR A 1 79 ? -10.261 2.669 -2.593 1.00 58.66 79 TYR A C 1
ATOM 608 O O . TYR A 1 79 ? -9.821 1.858 -1.781 1.00 58.66 79 TYR A O 1
ATOM 616 N N . MET A 1 80 ? -11.452 3.244 -2.459 1.00 62.28 80 MET A N 1
ATOM 617 C CA . MET A 1 80 ? -12.374 2.951 -1.383 1.00 62.28 80 MET A CA 1
ATOM 618 C C . MET A 1 80 ? -13.029 1.594 -1.641 1.00 62.28 80 MET A C 1
ATOM 620 O O . MET A 1 80 ? -13.477 1.316 -2.754 1.00 62.28 80 MET A O 1
ATOM 624 N N . ALA A 1 81 ? -13.051 0.740 -0.623 1.00 65.00 81 ALA A N 1
ATOM 625 C CA . ALA A 1 81 ? -13.747 -0.533 -0.705 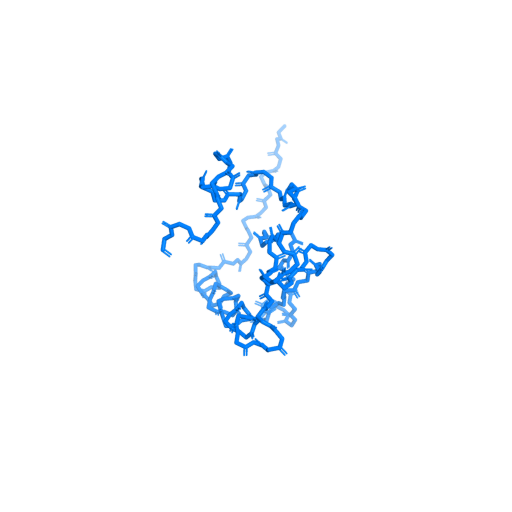1.00 65.00 81 ALA A CA 1
ATOM 626 C C . ALA A 1 81 ? -15.272 -0.297 -0.811 1.00 65.00 81 ALA A C 1
ATOM 628 O O . ALA A 1 81 ? -15.761 0.712 -0.287 1.00 65.00 81 ALA A O 1
ATOM 629 N N . PRO A 1 82 ? -16.023 -1.170 -1.509 1.00 66.31 82 PRO A N 1
ATOM 630 C CA . PRO A 1 82 ? -17.442 -0.950 -1.802 1.00 66.31 82 PRO A CA 1
ATOM 631 C C . PRO A 1 82 ? -18.295 -0.741 -0.541 1.00 66.31 82 PRO A C 1
ATOM 633 O O . PRO A 1 82 ? -19.156 0.134 -0.531 1.00 66.31 82 PRO A O 1
ATOM 636 N N . GLU A 1 83 ? -17.994 -1.442 0.552 1.00 64.81 83 GLU A N 1
ATOM 637 C CA . GLU A 1 83 ? -18.676 -1.304 1.842 1.00 64.81 83 GLU A CA 1
ATOM 638 C C . GLU A 1 83 ? -18.546 0.106 2.440 1.00 64.81 83 GLU A C 1
ATOM 640 O O . GLU A 1 83 ? -19.494 0.636 3.013 1.00 64.81 83 GLU A O 1
ATOM 645 N N . VAL A 1 84 ? -17.408 0.771 2.229 1.00 62.03 84 VAL A N 1
ATOM 646 C CA . VAL A 1 84 ? -17.171 2.138 2.715 1.00 62.03 84 VAL A CA 1
ATOM 647 C C . VAL A 1 84 ? -17.918 3.157 1.855 1.00 62.03 84 VAL A C 1
ATOM 649 O O . VAL A 1 84 ? -18.398 4.166 2.369 1.00 62.03 84 VAL A O 1
ATOM 652 N N . PHE A 1 85 ? -18.053 2.890 0.553 1.00 58.19 85 PHE A N 1
ATOM 653 C CA . PHE A 1 85 ? -18.825 3.735 -0.361 1.00 58.19 85 PHE A CA 1
ATOM 654 C C . PHE A 1 85 ? -20.330 3.687 -0.053 1.00 58.19 85 PHE A C 1
ATOM 656 O O . PHE A 1 85 ? -21.020 4.698 -0.167 1.00 58.19 85 PHE A O 1
ATOM 663 N N . GLU A 1 86 ? -20.824 2.529 0.385 1.00 61.16 86 GLU A N 1
ATOM 664 C CA . GLU A 1 86 ? -22.220 2.315 0.786 1.00 61.16 86 GLU A CA 1
ATOM 665 C C . GLU A 1 86 ? -22.512 2.749 2.237 1.00 61.16 86 GLU A C 1
ATOM 667 O O . GLU A 1 86 ? -23.658 2.696 2.681 1.00 61.16 86 GLU A O 1
ATOM 672 N N . GLY A 1 87 ? -21.500 3.229 2.973 1.00 56.41 87 GLY A N 1
ATOM 673 C CA . GLY A 1 87 ? -21.639 3.668 4.365 1.00 56.41 87 GLY A CA 1
ATOM 674 C C . GLY A 1 87 ? -21.808 2.520 5.365 1.00 56.41 87 GLY A C 1
ATOM 675 O O . GLY A 1 87 ? -22.251 2.750 6.491 1.00 56.41 87 GLY A O 1
ATOM 676 N N . ILE A 1 88 ? -21.468 1.295 4.962 1.00 57.47 88 ILE A N 1
ATOM 677 C CA . ILE A 1 88 ? -21.519 0.099 5.798 1.00 57.47 88 ILE A CA 1
ATOM 678 C C . ILE A 1 88 ? -20.255 0.075 6.664 1.00 57.47 88 ILE A C 1
ATOM 680 O O . ILE A 1 88 ? -19.132 0.263 6.190 1.00 57.47 88 ILE A O 1
ATOM 684 N N . ASN A 1 89 ? -20.433 -0.122 7.970 1.00 55.22 89 ASN A N 1
ATOM 685 C CA . ASN A 1 89 ? -19.310 -0.210 8.894 1.00 55.22 89 ASN A CA 1
ATOM 686 C C . ASN A 1 89 ? -18.539 -1.516 8.657 1.00 55.22 89 ASN A C 1
ATOM 688 O O . ASN A 1 89 ? -19.143 -2.575 8.521 1.00 55.22 89 ASN A O 1
ATOM 692 N N . TYR A 1 90 ? -17.204 -1.468 8.736 1.00 56.22 90 TYR A N 1
ATOM 693 C CA . TYR A 1 90 ? -16.312 -2.639 8.651 1.00 56.22 90 TYR A CA 1
ATOM 694 C C . TYR A 1 90 ? -16.586 -3.745 9.696 1.00 56.22 90 TYR A C 1
ATOM 696 O O . TYR A 1 90 ? -15.885 -4.752 9.709 1.00 56.22 90 TYR A O 1
ATOM 704 N N . LEU A 1 91 ? -17.551 -3.550 10.598 1.00 48.59 91 LEU A N 1
ATOM 705 C CA . LEU A 1 91 ? -17.852 -4.428 11.727 1.00 48.59 91 LEU A CA 1
ATOM 706 C C . LEU A 1 91 ? -19.012 -5.407 11.471 1.00 48.59 91 LEU A C 1
ATOM 708 O O . LEU A 1 91 ? -19.272 -6.231 12.341 1.00 48.59 91 LEU A O 1
ATOM 712 N N . ASP A 1 92 ? -19.680 -5.343 10.315 1.00 48.31 92 ASP A N 1
ATOM 713 C CA . ASP A 1 92 ? -20.796 -6.247 9.977 1.00 48.31 92 ASP A CA 1
ATOM 714 C C . ASP A 1 92 ? -20.361 -7.513 9.196 1.00 48.31 92 ASP A C 1
ATOM 716 O O . ASP A 1 92 ? -21.205 -8.205 8.622 1.00 48.31 92 ASP A O 1
ATOM 720 N N . ILE A 1 93 ? -19.057 -7.837 9.180 1.00 46.22 93 ILE A N 1
ATOM 721 C CA . ILE A 1 93 ? -18.483 -9.044 8.545 1.00 46.22 93 ILE A CA 1
ATOM 722 C C . ILE A 1 93 ? -17.656 -9.872 9.527 1.00 46.22 93 ILE A C 1
ATOM 724 O O . ILE A 1 93 ? -16.793 -9.283 10.218 1.00 46.22 93 ILE A O 1
#

pLDDT: mean 77.59, std 17.29, range [44.91, 98.0]

Foldseek 3Di:
DPPDDPDPPDDVVLVVQQVVLVVVVQVVQCPDVLRKHQQEDDPVQWDQDDVNNDTDGHDSVVIDRPVVPPDQDDYDPVPDDVCSVVVHDPPPD